Protein AF-A0A6B3M6Q5-F1 (afdb_monomer)

Secondary structure (DSSP, 8-state):
-----TTSSTTGGGGGGSTTSS-------PPP-PPPPP----------TTSPPPP--EEEEESS------TTSPPPHHHHHHHHH---HHHHHHHHHHTSEEEEEE---TT--S-----------

Radius of gyration: 31.9 Å; Cα contacts (8 Å, |Δi|>4): 102; chains: 1; bounding box: 78×31×95 Å

Sequence (125 aa):
MSNMNHQGIAVLKRASAIIAMIAAGSTLTMASTATAATLMVTVENLAAPDGVVLTPLWVGFHDGNFDLFNLGESASSSVERIAEDGNTAPLTSDFLSSGNGIVEGDNPHPLCRLLPIFFFKSLVS

Solvent-accessible surface area (backbone atoms only — not comparable to full-atom values): 8868 Å² total; per-residue (Å²): 138,85,82,84,82,90,74,79,70,72,69,67,73,59,60,73,76,67,82,76,70,90,73,72,77,75,77,77,75,79,80,79,80,83,79,85,79,89,80,85,87,82,86,80,84,86,54,58,101,87,48,65,53,72,45,47,61,78,46,72,53,58,84,74,80,60,84,84,83,61,92,94,54,84,74,50,74,37,53,44,35,33,59,77,61,32,42,54,65,55,41,52,49,54,49,60,72,65,69,38,55,52,77,74,50,87,53,79,64,97,77,66,91,58,78,49,78,85,84,86,78,83,86,80,128

pLDDT: mean 70.97, std 18.17, range [38.53, 94.62]

Foldseek 3Di:
DDDDDPPDPVVVVVVVVPPPPVPPPPPPDDDDDDDDDDDDDDDDDPADPPGDDEQFDWDWDFPPPDDQDDPPDDHDPCLVCCQQVVDNVVVVVVVVVVVGTDTDGGDHDPDDRTDDDDDDDDPDD

Structure (mmCIF, N/CA/C/O backbone):
data_AF-A0A6B3M6Q5-F1
#
_entry.id   AF-A0A6B3M6Q5-F1
#
loop_
_atom_site.group_PDB
_atom_site.id
_atom_site.type_symbol
_atom_site.label_atom_id
_atom_site.label_alt_id
_atom_site.label_comp_id
_atom_site.label_asym_id
_atom_site.label_entity_id
_atom_site.label_seq_id
_atom_site.pdbx_PDB_ins_code
_atom_site.Cartn_x
_atom_site.Cartn_y
_atom_site.Cartn_z
_atom_site.occupancy
_atom_site.B_iso_or_equiv
_atom_site.auth_seq_id
_atom_site.auth_comp_id
_atom_site.auth_asym_id
_atom_site.auth_atom_id
_atom_site.pdbx_PDB_model_num
ATOM 1 N N . MET A 1 1 ? 59.710 -2.544 -75.350 1.00 49.91 1 MET A N 1
ATOM 2 C CA . MET A 1 1 ? 59.630 -1.576 -74.232 1.00 49.91 1 MET A CA 1
ATOM 3 C C . MET A 1 1 ? 58.310 -0.817 -74.296 1.00 49.91 1 MET A C 1
ATOM 5 O O . MET A 1 1 ? 57.825 -0.590 -75.393 1.00 49.91 1 MET A O 1
ATOM 9 N N . SER A 1 2 ? 57.812 -0.408 -73.123 1.00 51.28 2 SER A N 1
ATOM 10 C CA . SER A 1 2 ? 56.564 0.322 -72.816 1.00 51.28 2 SER A CA 1
ATOM 11 C C . SER A 1 2 ? 55.304 -0.556 -72.717 1.00 51.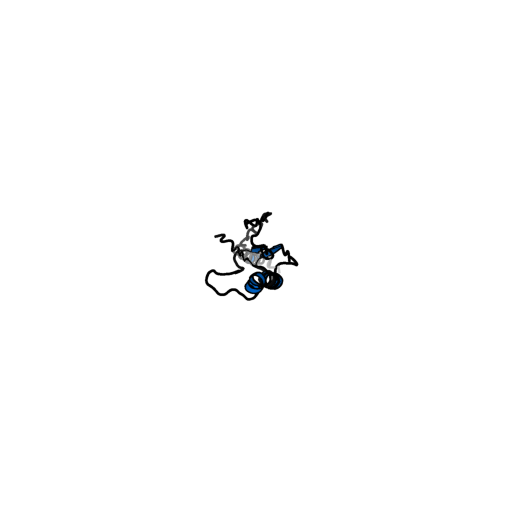28 2 SER A C 1
ATOM 13 O O . SER A 1 2 ? 54.701 -0.909 -73.720 1.00 51.28 2 SER A O 1
ATOM 15 N N . ASN A 1 3 ? 55.045 -1.180 -71.562 1.00 48.12 3 ASN A N 1
ATOM 16 C CA . ASN A 1 3 ? 54.463 -0.619 -70.324 1.00 48.12 3 ASN A CA 1
ATOM 17 C C . ASN A 1 3 ? 52.927 -0.519 -70.414 1.00 48.12 3 ASN A C 1
ATOM 19 O O . ASN A 1 3 ? 52.374 0.516 -70.776 1.00 48.12 3 ASN A O 1
ATOM 23 N N . MET A 1 4 ? 52.252 -1.626 -70.081 1.00 50.03 4 MET A N 1
ATOM 24 C CA . MET A 1 4 ? 50.806 -1.660 -69.857 1.00 50.03 4 MET A CA 1
ATOM 25 C C . MET A 1 4 ? 50.487 -1.034 -68.493 1.00 50.03 4 MET A C 1
ATOM 27 O O . MET A 1 4 ? 50.775 -1.582 -67.432 1.00 50.03 4 MET A O 1
ATOM 31 N N . ASN A 1 5 ? 49.871 0.135 -68.571 1.00 54.91 5 ASN A N 1
ATOM 32 C 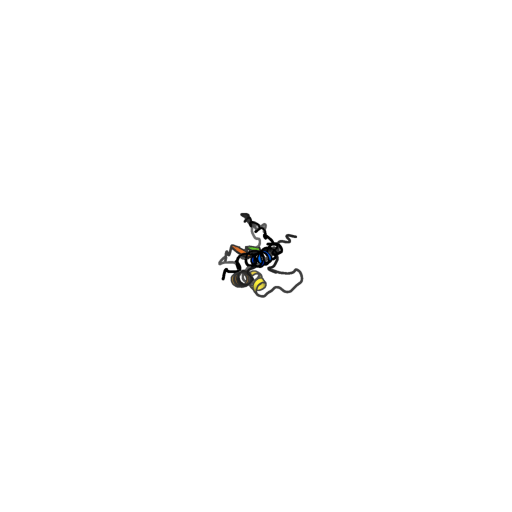CA . ASN A 1 5 ? 49.137 0.881 -67.556 1.00 54.91 5 ASN A CA 1
ATOM 33 C C . ASN A 1 5 ? 48.101 0.033 -66.779 1.00 54.91 5 ASN A C 1
ATOM 35 O O . ASN A 1 5 ? 46.898 0.063 -67.035 1.00 54.91 5 ASN A O 1
ATOM 39 N N . HIS A 1 6 ? 48.565 -0.668 -65.746 1.00 52.91 6 HIS A N 1
ATOM 40 C CA . HIS A 1 6 ? 47.747 -1.354 -64.741 1.00 52.91 6 HIS A CA 1
ATOM 41 C C . HIS A 1 6 ? 47.068 -0.368 -63.765 1.00 52.91 6 HIS A C 1
ATOM 43 O O . HIS A 1 6 ? 47.385 -0.365 -62.583 1.00 52.91 6 HIS A O 1
ATOM 49 N N . GLN A 1 7 ? 46.164 0.504 -64.235 1.00 55.81 7 GLN A N 1
ATOM 50 C CA . GLN A 1 7 ? 45.420 1.425 -63.344 1.00 55.81 7 GLN A CA 1
ATOM 51 C C . GLN A 1 7 ? 43.895 1.465 -63.578 1.00 55.81 7 GLN A C 1
ATOM 53 O O . GLN A 1 7 ? 43.195 2.241 -62.937 1.00 55.81 7 GLN A O 1
ATOM 58 N N . GLY A 1 8 ? 43.341 0.611 -64.450 1.00 53.44 8 GLY A N 1
ATOM 59 C CA . GLY A 1 8 ? 41.912 0.661 -64.812 1.00 53.44 8 GLY A CA 1
ATOM 60 C C . GLY A 1 8 ? 40.956 -0.247 -64.021 1.00 53.44 8 GLY A C 1
ATOM 61 O O . GLY A 1 8 ? 39.752 -0.028 -64.060 1.00 53.44 8 GLY A O 1
ATOM 62 N N . ILE A 1 9 ? 41.445 -1.269 -63.305 1.00 51.00 9 ILE A N 1
ATOM 63 C CA . ILE A 1 9 ? 40.586 -2.370 -62.798 1.00 51.00 9 ILE A CA 1
ATOM 64 C C . ILE A 1 9 ? 40.454 -2.369 -61.257 1.00 51.00 9 ILE A C 1
ATOM 66 O O . ILE A 1 9 ? 39.647 -3.102 -60.689 1.00 51.00 9 ILE A O 1
ATOM 70 N N . ALA A 1 10 ? 41.186 -1.504 -60.545 1.00 47.12 10 ALA A N 1
ATOM 71 C CA . ALA A 1 10 ? 41.130 -1.441 -59.079 1.00 47.12 10 ALA A CA 1
ATOM 72 C C . ALA A 1 10 ? 39.966 -0.590 -58.525 1.00 47.12 10 ALA A C 1
ATOM 74 O O . ALA A 1 10 ? 39.568 -0.775 -57.375 1.00 47.12 10 ALA A O 1
ATOM 75 N N . VAL A 1 11 ? 39.386 0.314 -59.326 1.00 54.28 11 VAL A N 1
ATOM 76 C CA . VAL A 1 11 ? 38.287 1.197 -58.883 1.00 54.28 11 VAL A CA 1
ATOM 77 C C . VAL A 1 11 ? 36.941 0.462 -58.853 1.00 54.28 11 VAL A C 1
ATOM 79 O O . VAL A 1 11 ? 36.158 0.657 -57.926 1.00 54.28 11 VAL A O 1
ATOM 82 N N . LEU A 1 12 ? 36.689 -0.464 -59.786 1.00 47.31 12 LEU A N 1
ATOM 83 C CA . LEU A 1 12 ? 35.397 -1.162 -59.870 1.00 47.31 12 LEU A CA 1
ATOM 84 C C . LEU A 1 12 ? 35.194 -2.243 -58.794 1.00 47.31 12 LEU A C 1
ATOM 86 O O . LEU A 1 12 ? 34.058 -2.578 -58.475 1.00 47.31 12 LEU A O 1
ATOM 90 N N . LYS A 1 13 ? 36.267 -2.765 -58.183 1.00 40.81 13 LYS A N 1
ATOM 91 C CA . LYS A 1 13 ? 36.171 -3.828 -57.161 1.00 40.81 13 LYS A CA 1
ATOM 92 C C . LYS A 1 13 ? 35.920 -3.304 -55.739 1.00 40.81 13 LYS A C 1
ATOM 94 O O . LYS A 1 13 ? 35.724 -4.097 -54.823 1.00 40.81 13 LYS A O 1
ATOM 99 N N . ARG A 1 14 ? 35.903 -1.978 -55.550 1.00 47.16 14 ARG A N 1
ATOM 100 C CA . ARG A 1 14 ? 35.524 -1.314 -54.286 1.00 47.16 14 ARG A CA 1
ATOM 101 C C . ARG A 1 14 ? 34.047 -0.907 -54.244 1.00 47.16 14 ARG A C 1
ATOM 103 O O . ARG A 1 14 ? 33.527 -0.640 -53.167 1.00 47.16 14 ARG A O 1
ATOM 110 N N . ALA A 1 15 ? 33.364 -0.910 -55.391 1.00 41.00 15 ALA A N 1
ATOM 111 C CA . ALA A 1 15 ? 31.959 -0.521 -55.499 1.00 41.00 15 ALA A CA 1
ATOM 112 C C . ALA A 1 15 ? 30.982 -1.583 -54.950 1.00 41.00 15 ALA A C 1
ATOM 114 O O . ALA A 1 15 ? 29.875 -1.241 -54.545 1.00 41.00 15 ALA A O 1
ATOM 115 N N . SER A 1 16 ? 31.390 -2.856 -54.855 1.00 39.78 16 SER A N 1
ATOM 116 C CA . SER A 1 16 ? 30.541 -3.923 -54.292 1.00 39.78 16 SER A CA 1
ATOM 117 C C . SER A 1 16 ? 30.410 -3.899 -52.766 1.00 39.78 16 SER A C 1
ATOM 119 O O . SER A 1 16 ? 29.583 -4.627 -52.233 1.00 39.78 16 SER A O 1
ATOM 121 N N . ALA A 1 17 ? 31.173 -3.068 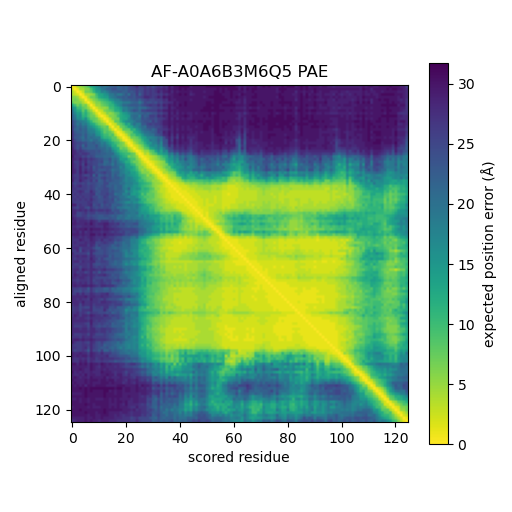-52.050 1.00 40.03 17 ALA A N 1
ATOM 122 C CA . ALA A 1 17 ? 31.076 -2.962 -50.590 1.00 40.03 17 ALA A CA 1
ATOM 123 C C . ALA A 1 17 ? 30.103 -1.866 -50.110 1.00 40.03 17 ALA A C 1
ATOM 125 O O . ALA A 1 17 ? 30.035 -1.598 -48.915 1.00 40.03 17 ALA A O 1
ATOM 126 N N . ILE A 1 18 ? 29.359 -1.218 -51.017 1.00 45.47 18 ILE A N 1
ATOM 127 C CA . ILE A 1 18 ? 28.425 -0.128 -50.670 1.00 45.47 18 ILE A CA 1
ATOM 128 C C . ILE A 1 18 ? 26.951 -0.592 -50.698 1.00 45.47 18 ILE A C 1
ATOM 130 O O . ILE A 1 18 ? 26.088 0.055 -50.114 1.00 45.47 18 ILE A O 1
ATOM 134 N N . ILE A 1 19 ? 26.642 -1.769 -51.256 1.00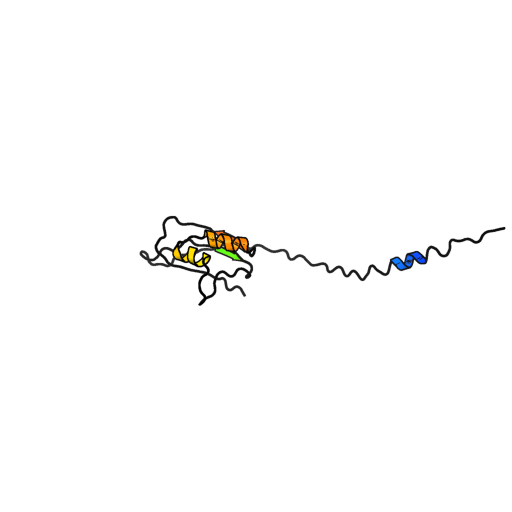 47.12 19 ILE A N 1
ATOM 135 C CA . ILE A 1 19 ? 25.265 -2.304 -51.356 1.00 47.12 19 ILE A CA 1
ATOM 136 C C . ILE A 1 19 ? 25.042 -3.444 -50.341 1.00 47.12 19 ILE A C 1
ATOM 138 O O . ILE A 1 19 ? 24.536 -4.510 -50.668 1.00 47.12 19 ILE A O 1
ATOM 142 N N . ALA A 1 20 ? 25.468 -3.248 -49.093 1.00 44.41 20 ALA A N 1
ATOM 143 C CA . ALA A 1 20 ? 25.170 -4.168 -47.985 1.00 44.41 20 ALA A CA 1
ATOM 144 C C . ALA A 1 20 ? 24.844 -3.442 -46.667 1.00 44.41 20 ALA A C 1
ATOM 146 O O . ALA A 1 20 ? 24.831 -4.060 -45.611 1.00 44.41 20 ALA A O 1
ATOM 147 N N . MET A 1 21 ? 24.581 -2.129 -46.715 1.00 49.66 21 MET A N 1
ATOM 148 C CA . MET A 1 21 ? 24.330 -1.310 -45.518 1.00 49.66 21 MET A CA 1
ATOM 149 C C . MET A 1 21 ? 22.961 -0.606 -45.533 1.00 49.66 21 MET A C 1
ATOM 151 O O . MET A 1 21 ? 22.685 0.202 -44.658 1.00 49.66 21 MET A O 1
ATOM 155 N N . ILE A 1 22 ? 22.075 -0.936 -46.484 1.00 52.69 22 ILE A N 1
ATOM 156 C CA . ILE A 1 22 ? 20.679 -0.442 -46.537 1.00 52.69 22 ILE A CA 1
ATOM 157 C C . ILE A 1 22 ? 19.698 -1.605 -46.296 1.00 52.69 22 ILE A C 1
ATOM 159 O O . ILE A 1 22 ? 18.658 -1.733 -46.928 1.00 52.69 22 ILE A O 1
ATOM 163 N N . ALA A 1 23 ? 20.069 -2.521 -45.405 1.00 49.75 23 ALA A N 1
ATOM 164 C CA . ALA A 1 23 ? 19.166 -3.536 -44.857 1.00 49.75 23 ALA A CA 1
ATOM 165 C C . ALA A 1 23 ? 19.384 -3.748 -43.349 1.00 49.75 23 ALA A C 1
ATOM 167 O O . ALA A 1 23 ? 18.752 -4.607 -42.745 1.00 49.75 23 ALA A O 1
ATOM 168 N N . ALA A 1 24 ? 20.233 -2.932 -42.715 1.00 57.88 24 ALA A N 1
ATOM 169 C CA . ALA A 1 24 ? 20.173 -2.715 -41.279 1.00 57.88 24 ALA A CA 1
ATOM 170 C C . ALA A 1 24 ? 19.052 -1.698 -41.042 1.00 57.88 24 ALA A C 1
ATOM 172 O O . ALA A 1 24 ? 19.293 -0.505 -40.876 1.00 57.88 24 ALA A O 1
ATOM 173 N N . GLY A 1 25 ? 17.806 -2.165 -41.149 1.00 57.34 25 GLY A N 1
ATOM 174 C CA . GLY A 1 25 ? 16.644 -1.434 -40.672 1.00 57.34 25 GLY A CA 1
ATOM 175 C C . GLY A 1 25 ? 16.814 -1.220 -39.177 1.00 57.34 25 GLY A C 1
ATOM 176 O O . GLY A 1 25 ? 16.432 -2.069 -38.379 1.00 57.34 25 GLY A O 1
ATOM 177 N N . SER A 1 26 ? 17.456 -0.116 -38.810 1.00 65.12 26 SER A N 1
ATOM 178 C CA . SER A 1 26 ? 17.548 0.349 -37.437 1.00 65.12 26 SER A CA 1
ATOM 179 C C . SER A 1 26 ? 16.128 0.641 -36.973 1.00 65.12 26 SER A C 1
ATOM 181 O O . SER A 1 26 ? 15.567 1.689 -37.286 1.00 65.12 26 SER A O 1
ATOM 183 N N . THR A 1 27 ? 15.511 -0.295 -36.262 1.00 68.94 27 THR A N 1
ATOM 184 C CA . THR A 1 27 ? 14.310 -0.015 -35.483 1.00 68.94 27 THR A CA 1
ATOM 185 C C . THR A 1 27 ? 14.711 0.976 -34.399 1.00 68.94 27 THR A C 1
ATOM 187 O O . THR A 1 27 ? 15.276 0.590 -33.377 1.00 68.94 27 THR A O 1
ATOM 190 N N . LEU A 1 28 ? 14.477 2.268 -34.637 1.00 68.44 28 LEU A N 1
ATOM 191 C CA . LEU A 1 28 ? 14.541 3.267 -33.580 1.00 68.44 28 LEU A CA 1
ATOM 192 C C . LEU A 1 28 ? 13.371 2.993 -32.635 1.00 68.44 28 LEU A C 1
ATOM 194 O O . LEU A 1 28 ? 12.236 3.379 -32.905 1.00 68.44 28 LEU A O 1
ATOM 198 N N . THR A 1 29 ? 13.634 2.292 -31.537 1.00 72.75 29 THR A N 1
ATOM 199 C CA . THR A 1 29 ? 12.686 2.203 -30.431 1.00 72.75 29 THR A CA 1
ATOM 200 C C . THR A 1 29 ? 12.589 3.588 -29.806 1.00 72.75 29 THR A C 1
ATOM 202 O O . THR A 1 29 ? 13.546 4.073 -29.200 1.00 72.75 29 THR A O 1
ATOM 205 N N . MET A 1 30 ? 11.454 4.256 -29.989 1.00 76.19 30 MET A N 1
ATOM 206 C CA . MET A 1 30 ? 11.144 5.466 -29.238 1.00 76.19 30 MET A CA 1
ATOM 207 C C . MET A 1 30 ? 11.046 5.076 -27.763 1.00 76.19 30 MET A C 1
ATOM 209 O O . MET A 1 30 ? 10.199 4.267 -27.393 1.00 76.19 30 MET A O 1
ATOM 213 N N . ALA A 1 31 ? 11.934 5.612 -26.927 1.00 73.25 31 ALA A N 1
ATOM 214 C CA . ALA A 1 31 ? 11.799 5.475 -25.486 1.00 73.25 31 ALA A CA 1
ATOM 215 C C . ALA A 1 31 ? 10.579 6.294 -25.043 1.00 73.25 31 ALA A C 1
ATOM 217 O O . ALA A 1 31 ? 10.527 7.505 -25.263 1.00 73.25 31 ALA A O 1
ATOM 218 N N . SER A 1 32 ? 9.584 5.641 -24.446 1.00 76.38 32 SER A N 1
ATOM 219 C CA . SER A 1 32 ? 8.485 6.335 -23.782 1.00 76.38 32 SER A CA 1
ATOM 220 C C . SER A 1 32 ? 9.018 6.996 -22.515 1.00 76.38 32 SER A C 1
ATOM 222 O O . SER A 1 32 ? 9.617 6.329 -21.670 1.00 76.38 32 SER A O 1
ATOM 224 N N . THR A 1 33 ? 8.794 8.296 -22.353 1.00 74.56 33 THR A N 1
ATOM 225 C CA . THR A 1 33 ? 9.047 8.964 -21.076 1.00 74.56 33 THR A CA 1
ATOM 226 C C . THR A 1 33 ? 7.977 8.524 -20.084 1.00 74.56 33 THR A C 1
ATOM 228 O O . THR A 1 33 ? 6.800 8.830 -20.279 1.00 74.56 33 THR A O 1
ATOM 231 N N . ALA A 1 34 ? 8.366 7.814 -19.027 1.00 75.69 34 ALA A N 1
ATOM 232 C CA . ALA A 1 34 ? 7.475 7.569 -17.902 1.00 75.69 34 ALA A CA 1
ATOM 233 C C . ALA A 1 34 ? 7.233 8.900 -17.173 1.00 75.69 34 ALA A C 1
ATOM 235 O O . ALA A 1 34 ? 8.177 9.550 -16.722 1.00 75.69 34 ALA A O 1
ATOM 236 N N . THR A 1 35 ? 5.974 9.329 -17.090 1.00 81.06 35 THR A N 1
ATOM 237 C CA . THR A 1 35 ? 5.573 10.448 -16.233 1.00 81.06 35 THR A CA 1
ATOM 238 C C . THR A 1 35 ? 5.161 9.885 -14.878 1.00 81.06 35 THR A C 1
ATOM 240 O O . THR A 1 35 ? 4.290 9.023 -14.796 1.00 81.06 35 THR A O 1
ATOM 243 N N . ALA A 1 36 ? 5.826 10.332 -13.813 1.00 80.38 36 ALA A N 1
ATOM 244 C CA . ALA A 1 36 ? 5.415 10.013 -12.455 1.00 80.38 36 ALA A CA 1
ATOM 245 C C . ALA A 1 36 ? 4.314 10.993 -12.033 1.00 80.38 36 ALA A C 1
ATOM 247 O O . ALA A 1 36 ? 4.497 12.209 -12.125 1.00 80.38 36 ALA A O 1
ATOM 248 N N . ALA A 1 37 ? 3.181 10.466 -11.576 1.00 84.25 37 ALA A N 1
ATOM 249 C CA . ALA A 1 37 ? 2.131 11.262 -10.958 1.00 84.25 37 ALA A CA 1
ATOM 250 C C . ALA A 1 37 ? 2.352 11.314 -9.443 1.00 84.25 37 ALA A C 1
ATOM 252 O O . ALA A 1 37 ? 2.613 10.290 -8.815 1.00 84.25 37 ALA A O 1
ATOM 253 N N . THR A 1 38 ? 2.212 12.496 -8.847 1.00 86.62 38 THR A N 1
ATOM 254 C CA . THR A 1 38 ? 2.150 12.626 -7.389 1.00 86.62 38 THR A CA 1
ATOM 255 C C . THR A 1 38 ? 0.743 12.279 -6.923 1.00 86.62 38 THR A C 1
ATOM 257 O O . THR A 1 38 ? -0.225 12.901 -7.364 1.00 86.62 38 THR A O 1
ATOM 260 N N . LEU A 1 39 ? 0.631 11.310 -6.017 1.00 83.38 39 LEU A N 1
ATOM 261 C CA . LEU A 1 39 ? -0.639 10.872 -5.446 1.00 83.38 39 LEU A CA 1
ATOM 262 C C . LEU A 1 39 ? -0.705 11.265 -3.970 1.00 83.38 39 LEU A C 1
ATOM 264 O O . LEU A 1 39 ? 0.264 11.104 -3.234 1.00 83.38 39 LEU A O 1
ATOM 268 N N . MET A 1 40 ? -1.861 11.768 -3.537 1.00 87.94 40 MET A N 1
ATOM 269 C CA . MET A 1 40 ? -2.171 11.965 -2.123 1.00 87.94 40 MET A CA 1
ATOM 270 C C . MET A 1 40 ? -3.181 10.902 -1.708 1.00 87.94 40 MET A C 1
ATOM 272 O O . MET A 1 40 ? -4.312 10.898 -2.193 1.00 87.94 40 MET A O 1
ATOM 276 N N . VAL A 1 41 ? -2.762 10.002 -0.821 1.00 83.62 41 VAL A N 1
ATOM 277 C CA . VAL A 1 41 ? -3.628 8.959 -0.267 1.00 83.62 41 VAL A CA 1
ATOM 278 C C . VAL A 1 41 ? -4.135 9.430 1.089 1.00 83.62 41 VAL A C 1
ATOM 280 O O . VAL A 1 41 ? -3.359 9.615 2.024 1.00 83.62 41 VAL A O 1
ATOM 283 N N . THR A 1 42 ? -5.445 9.641 1.193 1.00 87.69 42 THR A N 1
ATOM 284 C CA . THR A 1 42 ? -6.118 9.958 2.456 1.00 87.69 42 THR A CA 1
ATOM 285 C C . THR A 1 42 ? -6.943 8.757 2.884 1.00 87.69 42 THR A C 1
ATOM 287 O O . THR A 1 42 ? -7.776 8.273 2.121 1.00 87.69 42 THR A O 1
ATOM 290 N N . VAL A 1 43 ? -6.711 8.290 4.109 1.00 83.25 43 VAL A N 1
ATOM 291 C CA . VAL A 1 43 ? -7.496 7.224 4.733 1.00 83.25 43 VAL A CA 1
ATOM 292 C C . VAL A 1 43 ? -8.211 7.805 5.943 1.00 83.25 43 VAL A C 1
ATOM 294 O O . VAL A 1 43 ? -7.577 8.368 6.833 1.00 83.25 43 VAL A O 1
ATOM 297 N N . GLU A 1 44 ? -9.534 7.672 5.959 1.00 85.75 44 GLU A N 1
ATOM 298 C CA . GLU A 1 44 ? -10.397 8.110 7.053 1.00 85.75 44 GLU A CA 1
ATOM 299 C C . GLU A 1 44 ? -11.029 6.889 7.724 1.00 85.75 44 GLU A C 1
ATOM 301 O O . GLU A 1 44 ? -11.622 6.035 7.062 1.00 85.75 44 GLU A O 1
ATOM 306 N N . ASN A 1 45 ? -10.905 6.803 9.049 1.00 84.62 45 ASN A N 1
ATOM 307 C CA . ASN A 1 45 ? -11.616 5.795 9.824 1.00 84.62 45 ASN A CA 1
ATOM 308 C C . ASN A 1 45 ? -13.039 6.289 10.121 1.00 84.62 45 ASN A C 1
ATOM 310 O O . ASN A 1 45 ? -13.215 7.193 10.933 1.00 84.62 45 ASN A O 1
ATOM 314 N N . LEU A 1 46 ? -14.042 5.665 9.499 1.00 89.88 46 LEU A N 1
ATOM 315 C CA . LEU A 1 46 ? -15.466 5.977 9.697 1.00 89.88 46 LEU A CA 1
ATOM 316 C C . LEU A 1 46 ? -16.108 5.182 10.851 1.00 89.88 46 LEU A C 1
ATOM 318 O O . LEU A 1 46 ? -17.334 5.078 10.933 1.00 89.88 46 LEU A O 1
ATOM 322 N N . ALA A 1 47 ? -15.301 4.576 11.727 1.00 86.38 47 ALA A N 1
ATOM 323 C CA . ALA A 1 47 ? -15.803 3.913 12.921 1.00 86.38 47 ALA A CA 1
ATOM 324 C C . ALA A 1 47 ? -16.500 4.910 13.868 1.00 86.38 47 ALA A C 1
ATOM 326 O O . ALA A 1 47 ? -16.151 6.087 13.941 1.00 86.38 47 ALA A O 1
ATOM 327 N N . ALA A 1 48 ? -17.495 4.424 14.619 1.00 89.88 48 ALA A N 1
ATOM 328 C CA . ALA A 1 48 ? -18.157 5.204 15.666 1.00 89.88 48 ALA A CA 1
ATOM 329 C C . ALA A 1 48 ? -17.151 5.673 16.751 1.00 89.88 48 ALA A C 1
ATOM 331 O O . ALA A 1 48 ? -16.062 5.109 16.836 1.00 89.88 48 ALA A O 1
ATOM 332 N N . PRO A 1 49 ? -17.499 6.648 17.618 1.00 83.50 49 PRO A N 1
ATOM 333 C CA . PRO A 1 49 ? -16.590 7.184 18.645 1.00 83.50 49 PRO A CA 1
ATOM 334 C C . PRO A 1 49 ? -15.960 6.149 19.597 1.00 83.50 49 PRO A C 1
ATOM 336 O O . PRO A 1 49 ? -14.845 6.361 20.056 1.00 83.50 49 PRO A O 1
ATOM 339 N N . ASP A 1 50 ? -16.630 5.015 19.823 1.00 83.88 50 ASP A N 1
ATOM 340 C CA . ASP A 1 50 ? -16.125 3.856 20.588 1.00 83.88 50 ASP A CA 1
ATOM 341 C C . ASP A 1 50 ? -15.912 2.624 19.693 1.00 83.88 50 ASP A C 1
ATOM 343 O O . ASP A 1 50 ? -16.004 1.468 20.111 1.00 83.88 50 ASP A O 1
ATOM 347 N N . GLY A 1 51 ? -15.725 2.884 18.406 1.00 76.50 51 GLY A N 1
ATOM 348 C CA . GLY A 1 51 ? -15.489 1.886 17.395 1.00 76.50 51 GLY A CA 1
ATOM 349 C C . GLY A 1 51 ? -14.042 1.419 17.381 1.00 76.50 51 GLY A C 1
ATOM 350 O O . GLY A 1 51 ? -13.230 1.644 18.274 1.00 76.50 51 GLY A O 1
ATOM 351 N N . VAL A 1 52 ? -13.732 0.708 16.320 1.00 73.75 52 VAL A N 1
ATOM 352 C CA . VAL A 1 52 ? -12.475 0.006 16.153 1.00 73.75 52 VAL A CA 1
ATOM 353 C C . VAL A 1 52 ? -11.392 0.913 15.562 1.00 73.75 52 VAL A C 1
ATOM 355 O O . VAL A 1 52 ? -11.652 1.716 14.664 1.00 73.75 52 VAL A O 1
ATOM 358 N N . VAL A 1 53 ? -10.165 0.778 16.063 1.00 72.81 53 VAL A N 1
ATOM 359 C CA . VAL A 1 53 ? -8.987 1.483 15.537 1.00 72.81 53 VAL A CA 1
ATOM 360 C C . VAL A 1 53 ? -8.396 0.660 14.400 1.00 72.81 53 VAL A C 1
ATOM 362 O O . VAL A 1 53 ? -8.258 -0.549 14.538 1.00 72.81 53 VAL A O 1
ATOM 365 N N . LEU A 1 54 ? -8.046 1.299 13.284 1.00 71.00 54 LEU A N 1
ATOM 366 C CA . LEU A 1 54 ? -7.411 0.615 12.158 1.00 71.00 54 LEU A CA 1
ATOM 367 C C . LEU A 1 54 ? -6.051 0.032 12.571 1.00 71.00 54 LEU A C 1
ATOM 369 O O . LEU A 1 54 ? -5.279 0.681 13.283 1.00 71.00 54 LEU A O 1
ATOM 373 N N . THR A 1 55 ? -5.741 -1.171 12.083 1.00 68.38 55 THR A N 1
ATOM 374 C CA . THR A 1 55 ? -4.364 -1.684 12.075 1.00 68.38 55 THR A CA 1
ATOM 375 C C . THR A 1 55 ? -3.439 -0.698 11.347 1.00 68.38 55 THR A C 1
ATOM 377 O O . THR A 1 55 ? -3.924 0.133 10.570 1.00 68.38 55 THR A O 1
ATOM 380 N N . PRO A 1 56 ? -2.109 -0.771 11.551 1.00 73.12 56 PRO A N 1
ATOM 381 C CA . PRO A 1 56 ? -1.159 -0.020 10.736 1.00 73.12 56 PRO A CA 1
ATOM 382 C C . PRO A 1 56 ? -1.513 -0.085 9.246 1.00 73.12 56 PRO A C 1
ATOM 384 O O . PRO A 1 56 ? -1.784 -1.158 8.704 1.00 73.12 56 PRO A O 1
ATOM 387 N N . LEU A 1 57 ? -1.549 1.085 8.608 1.00 76.56 57 LEU A N 1
ATOM 388 C CA . LEU A 1 57 ? -1.808 1.217 7.180 1.00 76.56 57 LEU A CA 1
ATOM 389 C C . LEU A 1 57 ? -0.516 0.938 6.408 1.00 76.56 57 LEU A C 1
ATOM 391 O O . LEU A 1 57 ? 0.533 1.482 6.752 1.00 76.56 57 LEU A O 1
ATOM 395 N N . TRP A 1 58 ? -0.622 0.142 5.345 1.00 84.75 58 TRP A N 1
ATOM 396 C CA . TRP A 1 58 ? 0.445 -0.088 4.376 1.00 84.75 58 TRP A CA 1
ATOM 397 C C . TRP A 1 58 ? -0.018 0.351 2.985 1.00 84.75 58 TRP A C 1
ATOM 399 O O . TRP A 1 58 ? -1.121 -0.004 2.561 1.00 84.75 58 TRP A O 1
ATOM 409 N N . VAL A 1 59 ? 0.810 1.129 2.283 1.00 86.06 59 VAL A N 1
ATOM 410 C CA . VAL A 1 59 ? 0.521 1.629 0.929 1.00 86.06 59 VAL A CA 1
ATOM 411 C C . VAL A 1 59 ? 1.693 1.313 -0.002 1.00 86.06 59 VAL A C 1
ATOM 413 O O . VAL A 1 59 ? 2.808 1.797 0.199 1.00 86.06 59 VAL A O 1
ATOM 416 N N . GLY A 1 60 ? 1.422 0.533 -1.052 1.00 85.12 60 GLY A N 1
ATOM 417 C CA . GLY A 1 60 ? 2.375 0.208 -2.115 1.00 85.12 60 GLY A CA 1
ATOM 418 C C . GLY A 1 60 ? 1.792 0.477 -3.501 1.00 85.12 60 GLY A C 1
ATOM 419 O O . GLY A 1 60 ? 0.639 0.139 -3.776 1.00 85.12 60 GLY A O 1
ATOM 420 N N . PHE A 1 61 ? 2.593 1.075 -4.383 1.00 86.69 61 PHE A N 1
ATOM 421 C CA . PHE A 1 61 ? 2.221 1.354 -5.773 1.00 86.69 61 PHE A CA 1
ATOM 422 C C . PHE A 1 61 ? 2.963 0.397 -6.706 1.00 86.69 61 PHE A C 1
ATOM 424 O O . PHE A 1 61 ? 4.193 0.398 -6.715 1.00 86.69 61 PHE A O 1
ATOM 431 N N . HIS A 1 62 ? 2.230 -0.402 -7.487 1.00 86.06 62 HIS A N 1
ATOM 432 C CA . HIS A 1 62 ? 2.794 -1.397 -8.405 1.00 86.06 62 HIS A CA 1
ATOM 433 C C . HIS A 1 62 ? 2.139 -1.360 -9.788 1.00 86.06 62 HIS A C 1
ATOM 435 O O . HIS A 1 62 ? 1.051 -0.816 -9.966 1.00 86.06 62 HIS A O 1
ATOM 441 N N . ASP A 1 63 ? 2.798 -1.972 -10.765 1.00 83.25 63 ASP A N 1
ATOM 442 C CA . ASP A 1 63 ? 2.409 -2.017 -12.183 1.00 83.25 63 ASP A CA 1
ATOM 443 C C . ASP A 1 63 ? 1.373 -3.107 -12.533 1.00 83.25 63 ASP A C 1
ATOM 445 O O . ASP A 1 63 ? 1.145 -3.409 -13.701 1.00 83.25 63 ASP A O 1
ATOM 449 N N . GLY A 1 64 ? 0.741 -3.700 -11.518 1.00 85.44 64 GLY A N 1
ATOM 450 C CA . GLY A 1 64 ? -0.156 -4.852 -11.656 1.00 85.44 64 GLY A CA 1
ATOM 451 C C . GLY A 1 64 ? 0.503 -6.223 -11.462 1.00 85.44 64 GLY A C 1
ATOM 452 O O . GLY A 1 64 ? -0.217 -7.184 -11.196 1.00 85.44 64 GLY A O 1
ATOM 453 N N . ASN A 1 65 ? 1.838 -6.328 -11.479 1.00 87.69 65 ASN A N 1
ATOM 454 C CA . ASN A 1 65 ? 2.520 -7.628 -11.387 1.00 87.69 65 ASN A CA 1
ATOM 455 C C . ASN A 1 65 ? 2.766 -8.113 -9.949 1.00 87.69 65 ASN A C 1
ATOM 457 O O . ASN A 1 65 ? 3.174 -9.255 -9.741 1.00 87.69 65 ASN A O 1
ATOM 461 N N . PHE A 1 66 ? 2.521 -7.269 -8.944 1.00 89.81 66 PHE A N 1
ATOM 462 C CA . PHE A 1 66 ? 2.510 -7.691 -7.547 1.00 89.81 66 PHE A CA 1
ATOM 463 C C . PHE A 1 66 ? 1.125 -8.207 -7.146 1.00 89.81 66 PHE A C 1
ATOM 465 O O . PHE A 1 66 ? 0.138 -7.462 -7.126 1.00 89.81 66 PHE A O 1
ATOM 472 N N . ASP A 1 67 ? 1.046 -9.491 -6.802 1.00 90.00 67 ASP A N 1
ATOM 473 C CA . ASP A 1 67 ? -0.181 -10.060 -6.265 1.00 90.00 67 ASP A CA 1
ATOM 474 C C . ASP A 1 67 ? -0.225 -9.967 -4.738 1.00 90.00 67 ASP A C 1
ATOM 476 O O . ASP A 1 67 ? 0.455 -10.715 -4.045 1.00 90.00 67 ASP A O 1
ATOM 480 N N . LEU A 1 68 ? -1.015 -9.022 -4.218 1.00 88.88 68 LEU A N 1
ATOM 481 C CA . LEU A 1 68 ? -1.178 -8.829 -2.779 1.00 88.88 68 LEU A CA 1
ATOM 482 C C . LEU A 1 68 ? -2.105 -9.881 -2.147 1.00 88.88 68 LEU A C 1
ATOM 484 O O . LEU A 1 68 ? -1.759 -10.450 -1.119 1.00 88.88 68 LEU A O 1
ATOM 488 N N . PHE A 1 69 ? -3.293 -10.101 -2.719 1.00 89.62 69 PHE A N 1
ATOM 489 C CA . PHE A 1 69 ? -4.263 -11.094 -2.248 1.00 89.62 69 PHE A CA 1
ATOM 490 C C . PHE A 1 69 ? -5.338 -11.369 -3.308 1.00 89.62 69 PHE A C 1
ATOM 492 O O . PHE A 1 69 ? -5.649 -10.492 -4.121 1.00 89.62 69 PHE A O 1
ATOM 499 N N . ASN A 1 70 ? -5.983 -12.535 -3.197 1.00 88.25 70 ASN A N 1
ATOM 500 C CA . ASN A 1 70 ? -7.175 -12.907 -3.957 1.00 88.25 70 ASN A CA 1
ATOM 501 C C . ASN A 1 70 ? -8.346 -13.211 -3.012 1.00 88.25 70 ASN A C 1
ATOM 503 O O . ASN A 1 70 ? -8.192 -13.871 -1.983 1.00 88.25 70 ASN A O 1
ATOM 507 N N . LEU A 1 71 ? -9.544 -12.728 -3.350 1.00 88.69 71 LEU A N 1
ATOM 508 C CA . LEU A 1 71 ? -10.737 -12.972 -2.538 1.00 88.69 71 LEU A CA 1
ATOM 509 C C . LEU A 1 71 ? -11.134 -14.453 -2.596 1.00 88.69 71 LEU A C 1
ATOM 511 O O . LEU A 1 71 ? -11.318 -15.008 -3.675 1.00 88.69 71 LEU A O 1
ATOM 515 N N . GLY A 1 72 ? -11.340 -15.063 -1.428 1.00 91.31 72 GLY A N 1
ATOM 516 C CA . GLY A 1 72 ? -11.721 -16.474 -1.312 1.00 91.31 72 GLY A CA 1
ATOM 517 C C . GLY A 1 72 ? -10.538 -17.445 -1.275 1.00 91.31 72 GLY A C 1
ATOM 518 O O . GLY A 1 72 ? -10.758 -18.637 -1.073 1.00 91.31 72 GLY A O 1
ATOM 519 N N . GLU A 1 73 ? -9.307 -16.950 -1.412 1.00 92.75 73 GLU A N 1
ATOM 520 C CA . GLU A 1 73 ? -8.087 -17.729 -1.202 1.00 92.75 73 GLU A CA 1
ATOM 521 C C . GLU A 1 73 ? -7.539 -17.528 0.216 1.00 92.75 73 GLU A C 1
ATOM 523 O O . GLU A 1 73 ? -7.867 -16.559 0.907 1.00 92.75 73 GLU A O 1
ATOM 528 N N . SER A 1 74 ? -6.704 -18.467 0.668 1.00 92.88 74 SER A N 1
ATOM 529 C CA . SER A 1 74 ? -5.953 -18.301 1.914 1.00 92.88 74 SER A CA 1
ATOM 530 C C . SER A 1 74 ? -4.984 -17.123 1.799 1.00 92.88 74 SER A C 1
ATOM 532 O O . SER A 1 74 ? -4.336 -16.947 0.769 1.00 92.88 74 SER A O 1
ATOM 534 N N . ALA A 1 75 ? -4.867 -16.336 2.871 1.00 91.81 75 ALA A N 1
ATOM 535 C CA . ALA A 1 75 ? -3.896 -15.252 2.947 1.00 91.81 75 ALA A CA 1
ATOM 536 C C . ALA A 1 75 ? -2.459 -15.799 2.905 1.00 91.81 75 ALA A C 1
ATOM 538 O O . ALA A 1 75 ? -2.178 -16.888 3.409 1.00 91.81 75 ALA A O 1
ATOM 539 N N . SER A 1 76 ? -1.537 -15.037 2.312 1.00 94.12 76 SER A N 1
ATOM 540 C CA . SER A 1 76 ? -0.110 -15.316 2.467 1.00 94.12 76 SER A CA 1
ATOM 541 C C . SER A 1 76 ? 0.320 -15.040 3.909 1.00 94.12 76 SER A C 1
ATOM 543 O O . SER A 1 76 ? -0.297 -14.241 4.614 1.00 94.12 76 SER A O 1
ATOM 545 N N . SER A 1 77 ? 1.438 -15.629 4.333 1.00 94.62 77 SER A N 1
ATOM 546 C CA . SER A 1 77 ? 1.971 -15.392 5.677 1.00 94.62 77 SER A CA 1
ATOM 547 C C . SER A 1 77 ? 2.254 -13.909 5.946 1.00 94.62 77 SER A C 1
ATOM 549 O O . SER A 1 77 ? 2.018 -13.434 7.052 1.00 94.62 77 SER A O 1
ATOM 551 N N . SER A 1 78 ? 2.720 -13.142 4.956 1.00 91.56 78 SER A N 1
ATOM 552 C CA . SER A 1 78 ? 2.949 -11.699 5.102 1.00 91.56 78 SER A CA 1
ATOM 553 C C . SER A 1 78 ? 1.655 -10.896 5.250 1.00 91.56 78 SER A C 1
ATOM 555 O O . SER A 1 78 ? 1.616 -9.960 6.052 1.00 91.56 78 SER A O 1
ATOM 557 N N . VAL A 1 79 ? 0.585 -11.292 4.554 1.00 90.25 79 VAL A N 1
ATOM 558 C CA . VAL A 1 79 ? -0.762 -10.717 4.704 1.00 90.25 79 VAL A CA 1
ATOM 559 C C . VAL A 1 79 ? -1.356 -11.058 6.075 1.00 90.25 79 VAL A C 1
ATOM 561 O O . VAL A 1 79 ? -1.953 -10.191 6.711 1.00 90.25 79 VAL A O 1
ATOM 564 N N . GLU A 1 80 ? -1.134 -12.271 6.585 1.00 90.38 80 GLU A N 1
ATOM 565 C CA . GLU A 1 80 ? -1.508 -12.641 7.959 1.00 90.38 80 GLU A CA 1
ATOM 566 C C . GLU A 1 80 ? -0.780 -11.763 8.988 1.00 90.38 80 GLU A C 1
ATOM 568 O O . GLU A 1 80 ? -1.411 -11.231 9.899 1.00 90.38 80 GLU A O 1
ATOM 573 N N . ARG A 1 81 ? 0.529 -11.513 8.819 1.00 89.12 81 ARG A N 1
ATOM 574 C CA . ARG A 1 81 ? 1.301 -10.691 9.775 1.00 89.12 81 ARG A CA 1
ATOM 575 C C . ARG A 1 81 ? 0.780 -9.263 9.907 1.00 89.12 81 ARG A C 1
ATOM 577 O O . ARG A 1 81 ? 0.750 -8.738 11.022 1.00 89.12 81 ARG A O 1
ATOM 584 N N . ILE A 1 82 ? 0.367 -8.630 8.811 1.00 84.69 82 ILE A N 1
ATOM 585 C CA . ILE A 1 82 ? -0.251 -7.299 8.883 1.00 84.69 82 ILE A CA 1
ATOM 586 C C . ILE A 1 82 ? -1.696 -7.373 9.400 1.00 84.69 82 ILE A C 1
ATOM 588 O O . ILE A 1 82 ? -2.093 -6.508 10.178 1.00 84.69 82 ILE A O 1
ATOM 592 N N . ALA A 1 83 ? 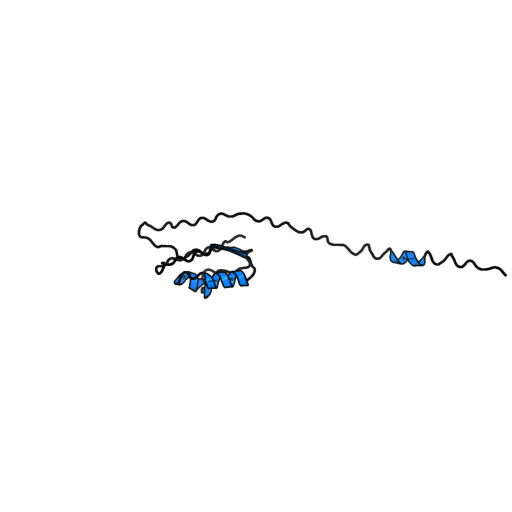-2.458 -8.413 9.040 1.00 83.06 83 ALA A N 1
ATOM 593 C CA . ALA A 1 83 ? -3.844 -8.592 9.475 1.00 83.06 83 ALA A CA 1
ATOM 594 C C . ALA A 1 83 ? -3.988 -8.881 10.974 1.00 83.06 83 ALA A C 1
ATOM 596 O O . ALA A 1 83 ? -4.961 -8.442 11.577 1.00 83.06 83 ALA A O 1
ATOM 597 N N . GLU A 1 84 ? -3.066 -9.641 11.560 1.00 85.00 84 GLU A N 1
ATOM 598 C CA . GLU A 1 84 ? -3.174 -10.131 12.938 1.00 85.00 84 GLU A CA 1
ATOM 599 C C . GLU A 1 84 ? -2.351 -9.293 13.917 1.00 85.00 84 GLU A C 1
ATOM 601 O O . GLU A 1 84 ? -2.827 -8.950 15.001 1.00 85.00 84 GLU A O 1
ATOM 606 N N . ASP A 1 85 ? -1.130 -8.930 13.519 1.00 84.81 85 ASP A N 1
ATOM 607 C CA . ASP A 1 85 ? -0.165 -8.268 14.400 1.00 84.81 85 ASP A CA 1
ATOM 608 C C . ASP A 1 85 ? 0.094 -6.806 14.025 1.00 84.81 85 ASP A C 1
ATOM 610 O O . ASP A 1 85 ? 0.797 -6.097 14.747 1.00 84.81 85 ASP A O 1
ATOM 614 N N . GLY A 1 86 ? -0.391 -6.355 12.863 1.00 79.44 86 GLY A N 1
ATOM 615 C CA . GLY A 1 86 ? -0.022 -5.053 12.307 1.00 79.44 86 GLY A CA 1
ATOM 616 C C . GLY A 1 86 ? 1.447 -4.955 11.877 1.00 79.44 86 GLY A C 1
ATOM 617 O O . GLY A 1 86 ? 1.963 -3.851 11.703 1.00 79.44 86 GLY A O 1
ATOM 618 N N . ASN A 1 87 ? 2.152 -6.080 11.721 1.00 85.31 87 ASN A N 1
ATOM 619 C CA . ASN A 1 87 ? 3.557 -6.082 11.324 1.00 85.31 87 ASN A CA 1
ATOM 620 C C . ASN A 1 87 ? 3.686 -5.951 9.798 1.00 85.31 87 ASN A C 1
ATOM 622 O O . ASN A 1 87 ? 3.495 -6.930 9.077 1.00 85.31 87 ASN A O 1
ATOM 626 N N . THR A 1 88 ? 4.051 -4.760 9.312 1.00 87.62 88 THR A N 1
ATOM 627 C CA . THR A 1 88 ? 4.209 -4.492 7.871 1.00 87.62 88 THR A CA 1
ATOM 628 C C . THR A 1 88 ? 5.517 -5.030 7.286 1.00 87.62 88 THR A C 1
ATOM 630 O O . THR A 1 88 ? 5.610 -5.217 6.075 1.00 87.62 88 THR A O 1
ATOM 633 N N . ALA A 1 89 ? 6.523 -5.340 8.115 1.00 88.81 89 ALA A N 1
ATOM 634 C CA . ALA A 1 89 ? 7.873 -5.647 7.639 1.00 88.81 89 ALA A CA 1
ATOM 635 C C . ALA A 1 89 ? 7.955 -6.846 6.667 1.00 88.81 89 ALA A C 1
ATOM 637 O O . ALA A 1 89 ? 8.658 -6.728 5.660 1.00 88.81 89 ALA A O 1
ATOM 638 N N . PRO A 1 90 ? 7.252 -7.976 6.893 1.00 92.31 90 PRO A N 1
ATOM 639 C CA . PRO A 1 90 ? 7.256 -9.092 5.948 1.00 92.31 90 PRO A CA 1
ATOM 640 C C . PRO A 1 90 ? 6.662 -8.705 4.592 1.00 92.31 90 PRO A C 1
ATOM 642 O O . PRO A 1 90 ? 7.250 -9.014 3.563 1.00 92.31 90 PRO A O 1
ATOM 645 N N . LEU A 1 91 ? 5.545 -7.971 4.587 1.00 90.31 91 LEU A N 1
ATOM 646 C CA . LEU A 1 91 ? 4.889 -7.551 3.351 1.00 90.31 91 LEU A CA 1
ATOM 647 C C . LEU A 1 91 ? 5.728 -6.523 2.578 1.00 90.31 91 LEU A C 1
ATOM 649 O O . LEU A 1 91 ? 5.878 -6.645 1.364 1.00 90.31 91 LEU A O 1
ATOM 653 N N . THR A 1 92 ? 6.339 -5.559 3.274 1.00 89.31 92 THR A N 1
ATOM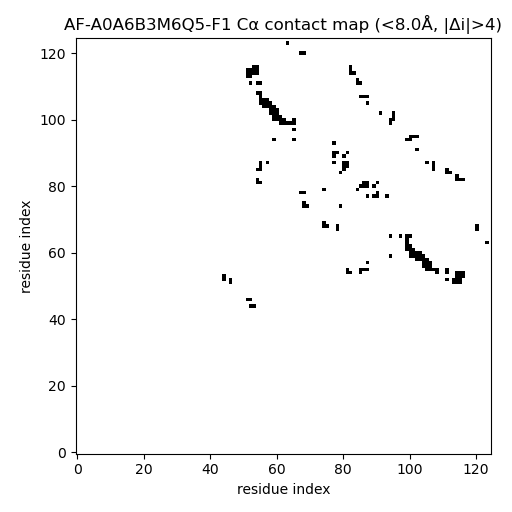 654 C CA . THR A 1 92 ? 7.297 -4.619 2.670 1.00 89.31 92 THR A CA 1
ATOM 655 C C . THR A 1 92 ? 8.489 -5.367 2.063 1.00 89.31 92 THR A C 1
ATOM 657 O O . THR A 1 92 ? 8.904 -5.055 0.947 1.00 89.31 92 THR A O 1
ATOM 660 N N . SER A 1 93 ? 9.014 -6.392 2.743 1.00 92.88 93 SER A N 1
ATOM 661 C CA . SER A 1 93 ? 10.104 -7.230 2.225 1.00 92.88 93 SER A CA 1
ATOM 662 C C . SER A 1 93 ? 9.704 -7.986 0.955 1.00 92.88 93 SE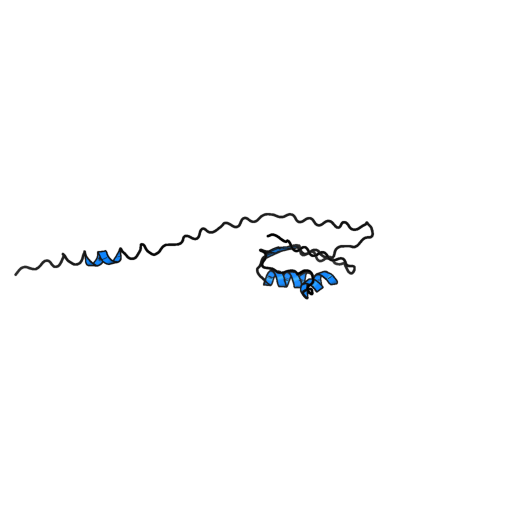R A C 1
ATOM 664 O O . SER A 1 93 ? 10.448 -7.953 -0.028 1.00 92.88 93 SER A O 1
ATOM 666 N N . ASP A 1 94 ? 8.540 -8.639 0.953 1.00 92.69 94 ASP A N 1
ATOM 667 C CA . ASP A 1 94 ? 8.018 -9.367 -0.211 1.00 92.69 94 ASP A CA 1
ATOM 668 C C . ASP A 1 94 ? 7.830 -8.425 -1.409 1.00 92.69 94 ASP A C 1
ATOM 670 O O . ASP A 1 94 ? 8.251 -8.725 -2.529 1.00 92.69 94 ASP A O 1
ATOM 674 N N . PHE A 1 95 ? 7.265 -7.242 -1.159 1.00 90.56 95 PHE A N 1
ATOM 675 C CA . PHE A 1 95 ? 7.012 -6.237 -2.182 1.00 90.56 95 PHE A CA 1
ATOM 676 C C . PHE A 1 95 ? 8.298 -5.691 -2.806 1.00 90.56 95 PHE A C 1
ATOM 678 O O . PHE A 1 95 ? 8.446 -5.709 -4.029 1.00 90.56 95 PHE A O 1
ATOM 685 N N . LEU A 1 96 ? 9.262 -5.267 -1.985 1.00 90.06 96 LEU A N 1
ATOM 686 C CA . LEU A 1 96 ? 10.550 -4.766 -2.472 1.00 90.06 96 LEU A CA 1
ATOM 687 C C . LEU A 1 96 ? 11.340 -5.856 -3.210 1.00 90.06 96 LEU A C 1
ATOM 689 O O . LEU A 1 96 ? 11.974 -5.575 -4.226 1.00 90.06 96 LEU A O 1
ATOM 693 N N . SER A 1 97 ? 11.258 -7.105 -2.740 1.00 92.81 97 SER A N 1
ATOM 694 C CA . SER A 1 97 ? 11.915 -8.251 -3.386 1.00 92.81 97 SER A CA 1
ATOM 695 C C . SER A 1 97 ? 11.303 -8.598 -4.743 1.00 92.81 97 SER A C 1
ATOM 697 O O . SER A 1 97 ? 11.995 -9.146 -5.599 1.00 92.81 97 SER A O 1
ATOM 699 N N . SER A 1 98 ? 10.028 -8.264 -4.963 1.00 90.38 98 SER A N 1
ATOM 700 C CA . SER A 1 98 ? 9.362 -8.485 -6.249 1.00 90.38 98 SER A CA 1
ATOM 701 C C . SER A 1 98 ? 9.878 -7.566 -7.362 1.00 90.38 98 SER A C 1
ATOM 703 O O . SER A 1 98 ? 9.776 -7.918 -8.532 1.00 90.38 98 SER A O 1
ATOM 705 N N . GLY A 1 99 ? 10.423 -6.392 -7.014 1.00 87.81 99 GLY A N 1
ATOM 706 C CA . GLY A 1 99 ? 10.843 -5.374 -7.983 1.00 87.81 99 GLY A CA 1
ATOM 707 C C . GLY A 1 99 ? 9.691 -4.701 -8.743 1.00 87.81 99 GLY A C 1
ATOM 708 O O . GLY A 1 99 ? 9.948 -3.927 -9.661 1.00 87.81 99 GLY A O 1
ATOM 709 N N . ASN A 1 100 ? 8.439 -4.967 -8.360 1.00 83.69 100 ASN A N 1
ATOM 710 C CA . ASN A 1 100 ? 7.247 -4.557 -9.106 1.00 83.69 100 ASN A CA 1
ATOM 711 C C . ASN A 1 100 ? 6.680 -3.186 -8.679 1.00 83.69 100 ASN A C 1
ATOM 713 O O . ASN A 1 100 ? 5.579 -2.828 -9.096 1.00 83.69 100 ASN A O 1
ATOM 717 N N . GLY A 1 101 ? 7.372 -2.410 -7.831 1.00 77.62 101 GLY A N 1
ATOM 718 C CA . GLY A 1 101 ? 6.833 -1.134 -7.353 1.00 77.62 101 GLY A CA 1
ATOM 719 C C . GLY A 1 101 ? 7.656 -0.379 -6.306 1.00 77.62 101 GLY A C 1
ATOM 720 O O . GLY A 1 101 ? 8.827 -0.677 -6.073 1.00 77.62 101 GLY A O 1
ATOM 721 N N . ILE A 1 102 ? 7.021 0.624 -5.684 1.00 74.19 102 ILE A N 1
ATOM 722 C CA . ILE A 1 102 ? 7.587 1.496 -4.633 1.00 74.19 102 ILE A CA 1
ATOM 723 C C . ILE A 1 102 ? 6.658 1.509 -3.402 1.00 74.19 102 ILE A C 1
ATOM 725 O O . ILE A 1 102 ? 5.434 1.487 -3.548 1.00 74.19 102 ILE A O 1
ATOM 729 N N . VAL A 1 103 ? 7.238 1.548 -2.196 1.00 69.19 103 VAL A N 1
ATOM 730 C CA . VAL A 1 103 ? 6.519 1.684 -0.913 1.00 69.19 103 VAL A CA 1
ATOM 731 C C . VAL A 1 103 ? 6.620 3.131 -0.434 1.00 69.19 103 VAL A C 1
ATOM 733 O O . VAL A 1 103 ? 7.726 3.653 -0.327 1.00 69.19 103 VAL A O 1
ATOM 736 N N . GLU A 1 104 ? 5.487 3.763 -0.122 1.00 60.78 104 GLU A N 1
ATOM 737 C CA . GLU A 1 104 ? 5.424 5.143 0.385 1.00 60.78 104 GLU A CA 1
ATOM 738 C C . GLU A 1 104 ? 4.418 5.194 1.550 1.00 60.78 104 GLU A C 1
ATOM 740 O O . GLU A 1 104 ? 3.277 5.628 1.398 1.00 60.78 104 GLU A O 1
ATOM 745 N N . GLY A 1 105 ? 4.817 4.660 2.711 1.00 59.81 105 GLY A N 1
ATOM 746 C CA . GLY A 1 105 ? 4.007 4.684 3.935 1.00 59.81 105 GLY A CA 1
ATOM 747 C C . GLY A 1 105 ? 4.092 3.405 4.766 1.00 59.81 105 GLY A C 1
ATOM 748 O O . GLY A 1 105 ? 3.200 2.565 4.696 1.00 59.81 105 GLY A O 1
ATOM 749 N N . ASP A 1 106 ? 5.134 3.294 5.592 1.00 56.84 106 ASP A N 1
ATOM 750 C CA . ASP A 1 106 ? 5.231 2.322 6.686 1.00 56.84 106 ASP A CA 1
ATOM 751 C C . ASP A 1 106 ? 5.042 3.076 8.010 1.00 56.84 106 ASP A C 1
ATOM 753 O O . ASP A 1 106 ? 5.960 3.756 8.473 1.00 56.84 106 ASP A O 1
ATOM 757 N N . ASN A 1 107 ? 3.851 3.005 8.619 1.00 55.75 107 ASN A N 1
ATOM 758 C CA . ASN A 1 107 ? 3.588 3.663 9.905 1.00 55.75 107 ASN A CA 1
ATOM 759 C C . ASN A 1 107 ? 3.250 2.638 11.003 1.00 55.75 107 ASN A C 1
ATOM 761 O O . ASN A 1 107 ? 2.071 2.411 11.300 1.00 55.75 107 ASN A O 1
ATOM 765 N N . PRO A 1 108 ? 4.263 1.985 11.606 1.00 56.19 108 PRO A N 1
ATOM 766 C CA . PRO A 1 108 ? 4.046 1.041 12.694 1.00 56.19 108 PRO A CA 1
ATOM 767 C C . PRO A 1 108 ? 3.520 1.782 13.932 1.00 56.19 108 PRO A C 1
ATOM 769 O O . PRO A 1 108 ? 4.254 2.495 14.615 1.00 56.19 108 PRO A O 1
ATOM 772 N N . HIS A 1 109 ? 2.233 1.619 14.243 1.00 50.97 109 HIS A N 1
ATOM 773 C CA . HIS A 1 109 ? 1.640 2.185 15.455 1.00 50.97 109 HIS A CA 1
ATOM 774 C C . HIS A 1 109 ? 1.935 1.296 16.681 1.00 50.97 109 HIS A C 1
ATOM 776 O O . HIS A 1 109 ? 1.605 0.111 16.665 1.00 50.97 109 HIS A O 1
ATOM 782 N N . PRO A 1 110 ? 2.470 1.843 17.792 1.00 52.12 110 PRO A N 1
ATOM 783 C CA . PRO A 1 110 ? 2.959 1.049 18.926 1.00 52.12 110 PRO A CA 1
ATOM 784 C C . PRO A 1 110 ? 1.875 0.443 19.843 1.00 52.12 110 PRO A C 1
ATOM 786 O O . PRO A 1 110 ? 2.226 -0.121 20.876 1.00 52.12 110 PRO A O 1
ATOM 789 N N . LEU A 1 111 ? 0.574 0.572 19.532 1.00 50.66 111 LEU A N 1
ATOM 790 C CA . LEU A 1 111 ? -0.510 0.288 20.495 1.00 50.66 111 LEU A CA 1
ATOM 791 C C . LEU A 1 111 ? -1.679 -0.598 20.013 1.00 50.66 111 LEU A C 1
ATOM 793 O O . LEU A 1 111 ? -2.627 -0.776 20.776 1.00 50.66 111 LEU A O 1
ATOM 797 N N . CYS A 1 112 ? -1.669 -1.195 18.819 1.00 50.72 112 CYS A N 1
ATOM 798 C CA . CYS A 1 112 ? -2.874 -1.884 18.322 1.00 50.72 112 CYS A CA 1
ATOM 799 C C . CYS A 1 112 ? -2.821 -3.412 18.489 1.00 50.72 112 CYS A C 1
ATOM 801 O O . CYS A 1 112 ? -2.242 -4.116 17.673 1.00 50.72 112 CYS A O 1
ATOM 803 N N . ARG A 1 113 ? -3.485 -3.920 19.540 1.00 49.44 113 ARG A N 1
ATOM 804 C CA . ARG A 1 113 ? -3.838 -5.344 19.745 1.00 49.44 113 ARG A CA 1
ATOM 805 C C . ARG A 1 113 ? -5.365 -5.561 19.688 1.00 49.44 113 ARG A C 1
ATOM 807 O O . ARG A 1 113 ? -5.904 -6.417 20.382 1.00 49.44 113 ARG A O 1
ATOM 814 N N . LEU A 1 114 ? -6.082 -4.755 18.902 1.00 39.34 114 LEU A N 1
ATOM 815 C CA . LEU A 1 114 ? -7.529 -4.883 18.693 1.00 39.34 114 LEU A CA 1
ATOM 816 C C . LEU A 1 114 ? -7.847 -4.545 17.223 1.00 39.34 114 LEU A C 1
ATOM 818 O O . LEU A 1 114 ? -7.587 -3.428 16.793 1.00 39.34 114 LEU A O 1
ATOM 822 N N . LEU A 1 115 ? -8.326 -5.534 16.460 1.00 42.81 115 LEU A N 1
ATOM 823 C CA . LEU A 1 115 ? -8.437 -5.527 14.989 1.00 42.81 115 LEU A CA 1
ATOM 824 C C . LEU A 1 115 ? -9.669 -4.766 14.473 1.00 42.81 115 LEU A C 1
ATOM 826 O O . LEU A 1 115 ? -10.748 -4.881 15.065 1.00 42.81 115 LEU A O 1
ATOM 830 N N . PRO A 1 116 ? -9.525 -4.043 13.343 1.00 49.00 116 PRO A N 1
ATOM 831 C CA . PRO A 1 116 ? -10.033 -4.520 12.048 1.00 49.00 116 PRO A CA 1
ATOM 832 C C . PRO A 1 116 ? -9.089 -4.276 10.868 1.00 49.00 116 PRO A C 1
ATOM 834 O O . PRO A 1 116 ? -8.230 -3.397 10.870 1.00 49.00 116 PRO A O 1
ATOM 837 N N . ILE A 1 117 ? -9.361 -5.061 9.829 1.00 52.56 117 ILE A N 1
ATOM 838 C CA . ILE A 1 117 ? -8.559 -5.304 8.636 1.00 52.56 117 ILE A CA 1
ATOM 839 C C . ILE A 1 117 ? -9.213 -4.605 7.433 1.00 52.56 117 ILE A C 1
ATOM 841 O O . ILE A 1 117 ? -10.392 -4.836 7.164 1.00 52.56 117 ILE A O 1
ATOM 845 N N . PHE A 1 118 ? -8.454 -3.818 6.668 1.00 47.38 118 PHE A N 1
ATOM 846 C CA . PHE A 1 118 ? -8.844 -3.383 5.321 1.00 47.38 118 PHE A CA 1
ATOM 847 C C . PHE A 1 118 ? -7.687 -3.626 4.350 1.00 47.38 118 PHE A C 1
ATOM 849 O O . PHE A 1 118 ? -6.609 -3.064 4.515 1.00 47.38 118 PHE A O 1
ATOM 856 N N . PHE A 1 119 ? -7.927 -4.436 3.318 1.00 53.53 119 PHE A N 1
ATOM 857 C CA . PHE A 1 119 ? -7.009 -4.626 2.197 1.00 53.53 119 PHE A CA 1
ATOM 858 C C . PHE A 1 119 ? -7.607 -3.978 0.948 1.00 53.53 119 PHE A C 1
ATOM 860 O O . PHE A 1 119 ? -8.665 -4.393 0.475 1.00 53.53 119 PHE A O 1
ATOM 867 N N . PHE A 1 120 ? -6.940 -2.963 0.402 1.00 45.88 120 PHE A N 1
ATOM 868 C CA . PHE A 1 120 ? -7.295 -2.392 -0.896 1.00 45.88 120 PHE A CA 1
ATOM 869 C C . PHE A 1 120 ? -6.400 -3.010 -1.976 1.00 45.88 120 PHE A C 1
ATOM 871 O O . PHE A 1 120 ? -5.210 -2.718 -2.044 1.00 45.88 120 PHE A O 1
ATOM 878 N N . LYS A 1 121 ? -6.973 -3.851 -2.844 1.00 49.16 121 LYS A N 1
ATOM 879 C CA . LYS A 1 121 ? -6.392 -4.162 -4.157 1.00 49.16 121 LYS A CA 1
ATOM 880 C C . LYS A 1 121 ? -6.975 -3.149 -5.138 1.00 49.16 121 LYS A C 1
ATOM 882 O O . LYS A 1 121 ? -8.191 -3.104 -5.323 1.00 49.16 121 LYS A O 1
ATOM 887 N N . SER A 1 122 ? -6.131 -2.319 -5.745 1.00 42.22 122 SER A N 1
ATOM 888 C CA . SER A 1 122 ? -6.579 -1.449 -6.832 1.00 42.22 122 SER A CA 1
ATOM 889 C C . SER A 1 122 ? -6.801 -2.303 -8.082 1.00 42.22 122 SER A C 1
ATOM 891 O O . SER A 1 122 ? -5.848 -2.822 -8.659 1.00 42.22 122 SER A O 1
ATOM 893 N N . LEU A 1 123 ? -8.060 -2.484 -8.486 1.00 38.53 123 LEU A N 1
ATOM 894 C CA . LEU A 1 123 ? -8.427 -3.041 -9.790 1.00 38.53 123 LEU A CA 1
ATOM 895 C C . LEU A 1 123 ? -8.294 -1.926 -10.836 1.00 38.53 123 LEU A C 1
ATOM 897 O O . LEU A 1 123 ? -9.297 -1.388 -11.300 1.00 38.53 123 LEU 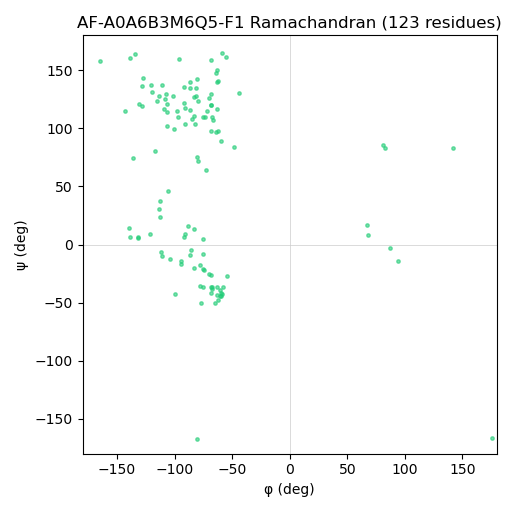A O 1
ATOM 901 N N . VAL A 1 124 ? -7.070 -1.523 -11.173 1.00 41.00 124 VAL A N 1
ATOM 902 C CA . VAL A 1 124 ? -6.868 -0.739 -12.398 1.00 41.00 124 VAL A CA 1
ATOM 903 C C . VAL A 1 124 ? -6.748 -1.745 -13.540 1.00 41.00 124 VAL A C 1
ATOM 905 O O . VAL A 1 124 ? -5.773 -2.491 -13.599 1.00 41.00 124 VAL A O 1
ATOM 908 N N . SER A 1 125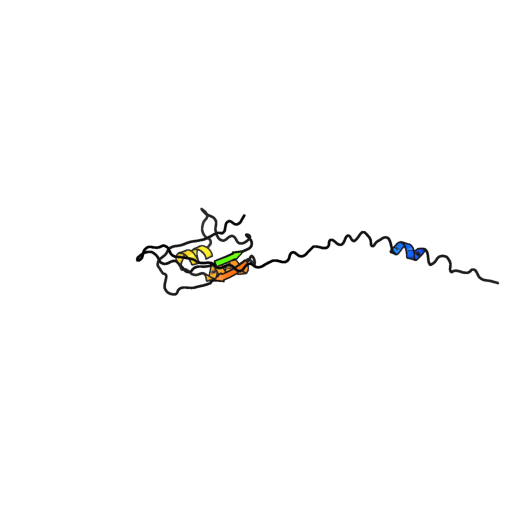 ? -7.786 -1.822 -14.380 1.00 40.09 125 SER A N 1
ATOM 909 C CA . SER A 1 125 ? -7.728 -2.420 -15.726 1.00 40.09 125 SER A CA 1
ATOM 910 C C . SER A 1 125 ? -7.345 -1.374 -16.760 1.00 40.09 125 SER A C 1
ATOM 912 O O . SER A 1 125 ? -7.736 -0.200 -16.567 1.00 40.09 125 SER A O 1
#

Mean predicted aligned error: 15.19 Å